Protein AF-A0A1Y4RP62-F1 (afdb_monomer_lite)

Sequence (79 aa):
MASQAGIVGLPRHALYGAAKAGVINITKTLANEWGRYHINVNAVSPTVVLTPLAVKCWGGERGQEFLKSVPAAFLEEIL

Structure (mmCIF, N/CA/C/O backbone):
data_AF-A0A1Y4RP62-F1
#
_entry.id   AF-A0A1Y4RP62-F1
#
loop_
_atom_site.group_PDB
_atom_site.id
_atom_site.type_symbol
_atom_site.label_atom_id
_atom_site.label_alt_id
_atom_site.label_comp_id
_atom_site.label_asym_id
_atom_site.label_entity_id
_atom_site.label_seq_id
_atom_site.pdbx_PDB_ins_code
_atom_site.Cartn_x
_atom_site.Cartn_y
_atom_site.Cartn_z
_atom_site.occupancy
_atom_site.B_iso_or_equiv
_atom_site.auth_seq_id
_atom_site.auth_comp_id
_atom_site.auth_asym_id
_atom_site.auth_atom_id
_atom_site.pdbx_PDB_model_num
ATOM 1 N N . MET A 1 1 ? 1.064 5.167 3.620 1.00 86.44 1 MET A N 1
ATOM 2 C CA . MET A 1 1 ? 0.994 5.362 2.151 1.00 86.44 1 MET A CA 1
ATOM 3 C C . MET A 1 1 ? 1.009 4.004 1.453 1.00 86.44 1 MET A C 1
ATOM 5 O O . MET A 1 1 ? 1.945 3.229 1.664 1.00 86.44 1 MET A O 1
ATOM 9 N N . ALA A 1 2 ? -0.037 3.695 0.685 1.00 95.12 2 ALA A N 1
ATOM 10 C CA . ALA A 1 2 ? -0.242 2.406 0.022 1.00 95.12 2 ALA A CA 1
ATOM 11 C C . ALA A 1 2 ? 0.336 2.426 -1.413 1.00 95.12 2 ALA A C 1
ATOM 13 O O . ALA A 1 2 ? 1.365 3.066 -1.639 1.00 95.12 2 ALA A O 1
ATOM 14 N N . SER A 1 3 ? -0.239 1.658 -2.341 1.00 94.00 3 SER A N 1
ATOM 15 C CA . SER A 1 3 ? 0.125 1.615 -3.764 1.00 94.00 3 SER A CA 1
ATOM 16 C C . SER A 1 3 ? -0.971 0.904 -4.553 1.00 94.00 3 SER A C 1
ATOM 18 O O . SER A 1 3 ? -1.624 0.002 -4.026 1.00 94.00 3 SER A O 1
ATOM 20 N N . GLN A 1 4 ? -1.121 1.251 -5.829 1.00 92.00 4 GLN A N 1
ATOM 21 C CA . GLN A 1 4 ? -1.963 0.518 -6.772 1.00 92.00 4 GLN A CA 1
ATOM 22 C C . GLN A 1 4 ? -1.566 -0.973 -6.876 1.00 92.00 4 GLN A C 1
ATOM 24 O O . GLN A 1 4 ? -2.440 -1.836 -6.973 1.00 92.00 4 GLN A O 1
ATOM 29 N N . ALA A 1 5 ? -0.278 -1.292 -6.682 1.00 91.50 5 ALA A N 1
ATOM 30 C CA . ALA A 1 5 ? 0.246 -2.661 -6.617 1.00 91.50 5 ALA A CA 1
ATOM 31 C C . ALA A 1 5 ? -0.266 -3.483 -5.413 1.00 91.50 5 ALA A C 1
ATOM 33 O O . ALA A 1 5 ? -0.059 -4.692 -5.359 1.00 91.50 5 ALA A O 1
ATOM 34 N N . GLY A 1 6 ? -0.879 -2.832 -4.416 1.00 93.75 6 GLY A N 1
ATOM 35 C CA . GLY A 1 6 ? -1.551 -3.497 -3.294 1.00 93.75 6 GLY A CA 1
ATOM 36 C C . GLY A 1 6 ? -3.017 -3.845 -3.574 1.00 93.75 6 GLY A C 1
ATOM 37 O O . GLY A 1 6 ? -3.655 -4.468 -2.731 1.00 93.75 6 GLY A O 1
ATOM 38 N N . ILE A 1 7 ? -3.557 -3.419 -4.722 1.00 93.69 7 ILE A N 1
ATOM 39 C CA . ILE A 1 7 ? -4.952 -3.640 -5.138 1.00 93.69 7 ILE A CA 1
ATOM 40 C C . ILE A 1 7 ? -5.000 -4.596 -6.331 1.00 93.69 7 ILE A C 1
ATOM 42 O O . ILE A 1 7 ? -5.807 -5.522 -6.333 1.00 93.69 7 ILE A O 1
ATOM 46 N N . VAL A 1 8 ? -4.126 -4.402 -7.323 1.00 89.19 8 VAL A N 1
ATOM 47 C CA . VAL A 1 8 ? -3.992 -5.312 -8.469 1.00 89.19 8 VAL A CA 1
ATOM 48 C C . VAL A 1 8 ? -2.609 -5.956 -8.498 1.00 89.19 8 VAL A C 1
ATOM 50 O O . VAL A 1 8 ? -1.615 -5.361 -8.079 1.00 89.19 8 VAL A O 1
ATOM 53 N N . GLY A 1 9 ? -2.534 -7.175 -9.029 1.00 88.81 9 GLY A N 1
ATOM 54 C CA . GLY A 1 9 ? -1.271 -7.888 -9.187 1.00 88.81 9 GLY A CA 1
ATOM 55 C C . GLY A 1 9 ? -0.420 -7.297 -10.310 1.00 88.81 9 GLY A C 1
ATOM 56 O O . GLY A 1 9 ? -0.850 -7.260 -11.460 1.00 88.81 9 GLY A O 1
ATOM 57 N N . LEU A 1 10 ? 0.810 -6.892 -9.988 1.00 85.75 10 LEU A N 1
ATOM 58 C CA . LEU A 1 10 ? 1.804 -6.465 -10.973 1.00 85.75 10 LEU A CA 1
ATOM 59 C C . LEU A 1 10 ? 2.941 -7.498 -11.073 1.00 85.75 10 LEU A C 1
ATOM 61 O O . LEU A 1 10 ? 3.494 -7.907 -10.042 1.00 85.75 10 LEU A O 1
ATOM 65 N N . PRO A 1 11 ? 3.360 -7.899 -12.288 1.00 86.69 11 PRO A N 1
ATOM 66 C CA . PRO A 1 11 ? 4.509 -8.781 -12.463 1.00 86.69 11 PRO A CA 1
ATOM 67 C C . PRO A 1 11 ? 5.759 -8.249 -11.748 1.00 86.69 11 PRO A C 1
ATOM 69 O O . PRO A 1 11 ? 6.064 -7.054 -11.807 1.00 86.69 11 PRO A O 1
ATOM 72 N N . ARG A 1 12 ? 6.502 -9.148 -11.087 1.00 89.12 12 ARG A N 1
ATOM 73 C CA . ARG A 1 12 ? 7.714 -8.857 -10.285 1.00 89.12 12 ARG A CA 1
ATOM 74 C C . ARG A 1 12 ? 7.490 -7.997 -9.029 1.00 89.12 12 ARG A C 1
ATOM 76 O O . ARG A 1 12 ? 8.458 -7.487 -8.478 1.00 89.12 12 ARG A O 1
ATOM 83 N N . HIS A 1 13 ? 6.252 -7.859 -8.551 1.00 91.94 13 HIS A N 1
ATOM 84 C CA . HIS A 1 13 ? 5.935 -7.066 -7.356 1.00 91.94 13 HIS A CA 1
ATOM 85 C C . HIS A 1 13 ? 5.287 -7.889 -6.235 1.00 91.94 13 HIS A C 1
ATOM 87 O O . HIS A 1 13 ? 4.612 -7.312 -5.399 1.00 91.94 13 HIS A O 1
ATOM 93 N N . ALA A 1 14 ? 5.483 -9.211 -6.161 1.00 95.81 14 ALA A N 1
ATOM 94 C CA . ALA A 1 14 ? 4.791 -10.054 -5.173 1.00 95.81 14 ALA A CA 1
ATOM 95 C C . ALA A 1 14 ? 4.978 -9.571 -3.718 1.00 95.81 14 ALA A C 1
ATOM 97 O O . ALA A 1 14 ? 4.001 -9.290 -3.028 1.00 95.81 14 ALA A O 1
ATOM 98 N N . LEU A 1 15 ? 6.229 -9.395 -3.274 1.00 97.62 15 LEU A N 1
ATOM 99 C CA . LEU A 1 15 ? 6.529 -8.932 -1.912 1.00 97.62 15 LEU A CA 1
ATOM 100 C C . LEU A 1 15 ? 6.112 -7.472 -1.691 1.00 97.62 15 LEU A C 1
ATOM 102 O O . LEU A 1 15 ? 5.527 -7.140 -0.663 1.00 97.62 15 LEU A O 1
ATOM 106 N N . TYR A 1 16 ? 6.382 -6.603 -2.669 1.00 95.19 16 TYR A N 1
ATOM 107 C CA . TYR A 1 16 ? 6.010 -5.189 -2.595 1.00 95.19 16 TYR A CA 1
ATOM 108 C C . TYR A 1 16 ? 4.486 -5.007 -2.529 1.00 95.19 16 TYR A C 1
ATOM 110 O O . TYR A 1 16 ? 3.981 -4.277 -1.680 1.00 95.19 16 TYR A O 1
ATOM 118 N N . GLY A 1 17 ? 3.752 -5.709 -3.389 1.00 96.56 17 GLY A N 1
ATOM 119 C CA . GLY A 1 17 ? 2.297 -5.716 -3.448 1.00 96.56 17 GLY A CA 1
ATOM 120 C C . GLY A 1 17 ? 1.683 -6.265 -2.168 1.00 96.56 17 GLY A C 1
ATOM 121 O O . GLY A 1 17 ? 0.820 -5.607 -1.597 1.00 96.56 17 GLY A O 1
ATOM 122 N N . ALA A 1 18 ? 2.196 -7.383 -1.640 1.00 97.88 18 ALA A N 1
ATOM 123 C CA . ALA A 1 18 ? 1.763 -7.919 -0.347 1.00 97.88 18 ALA A CA 1
ATOM 124 C C . ALA A 1 18 ? 1.959 -6.902 0.791 1.00 97.88 18 ALA A C 1
ATOM 126 O O . ALA A 1 18 ? 1.033 -6.638 1.558 1.00 97.88 18 ALA A O 1
ATOM 127 N N . ALA A 1 19 ? 3.128 -6.257 0.860 1.00 98.12 19 ALA A N 1
ATOM 128 C CA . ALA A 1 19 ? 3.394 -5.226 1.859 1.00 98.12 19 ALA A CA 1
ATOM 129 C C . ALA A 1 19 ? 2.430 -4.032 1.728 1.00 98.12 19 ALA A C 1
ATOM 131 O O . ALA A 1 19 ? 1.904 -3.534 2.726 1.00 98.12 19 ALA A O 1
ATOM 132 N N . LYS A 1 20 ? 2.148 -3.578 0.499 1.00 97.62 20 LYS A N 1
ATOM 133 C CA . LYS A 1 20 ? 1.231 -2.454 0.247 1.00 97.62 20 LYS A CA 1
ATOM 134 C C . LYS A 1 20 ? -0.240 -2.815 0.465 1.00 97.62 20 LYS A C 1
ATOM 136 O O . LYS A 1 20 ? -0.983 -1.965 0.953 1.00 97.62 20 LYS A O 1
ATOM 141 N N . ALA A 1 21 ? -0.641 -4.057 0.208 1.00 98.00 21 ALA A N 1
ATOM 142 C CA . ALA A 1 21 ? -1.944 -4.589 0.602 1.00 98.00 21 ALA A CA 1
ATOM 143 C C . ALA A 1 21 ? -2.090 -4.632 2.134 1.00 98.00 21 ALA A C 1
ATOM 145 O O . ALA A 1 21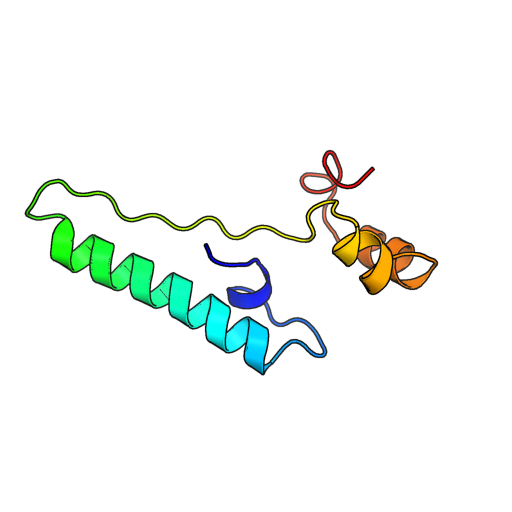 ? -3.141 -4.274 2.666 1.00 98.00 21 ALA A O 1
ATOM 146 N N . GLY A 1 22 ? -1.013 -4.969 2.852 1.00 98.31 22 GLY A N 1
ATOM 147 C CA . GLY A 1 22 ? -0.952 -4.886 4.313 1.00 98.31 22 GLY A CA 1
ATOM 148 C C . GLY A 1 22 ? -1.239 -3.476 4.834 1.00 98.31 22 GLY A C 1
ATOM 149 O O . GLY A 1 22 ? -2.056 -3.314 5.734 1.00 98.31 22 GLY A O 1
ATOM 150 N N . VAL A 1 23 ? -0.663 -2.439 4.212 1.00 98.31 23 VAL A N 1
ATOM 151 C CA . VAL A 1 23 ? -0.961 -1.036 4.566 1.00 98.31 23 VAL A CA 1
ATOM 152 C C . VAL A 1 23 ? -2.446 -0.710 4.376 1.00 98.31 23 VAL A C 1
ATOM 154 O O . VAL A 1 23 ? -3.035 -0.071 5.241 1.00 98.31 23 VAL A O 1
ATOM 157 N N . ILE A 1 24 ? -3.067 -1.172 3.283 1.00 98.50 24 ILE A N 1
ATOM 158 C CA . ILE A 1 24 ? -4.506 -0.973 3.036 1.00 98.50 24 ILE A CA 1
ATOM 159 C C . ILE A 1 24 ? -5.342 -1.644 4.130 1.00 98.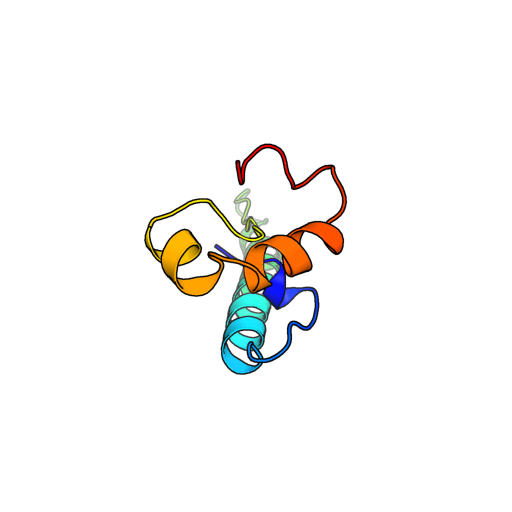50 24 ILE A C 1
ATOM 161 O O . ILE A 1 24 ? -6.309 -1.056 4.615 1.00 98.50 24 ILE A O 1
ATOM 165 N N . ASN A 1 25 ? -4.981 -2.866 4.525 1.00 98.44 25 ASN A N 1
ATOM 166 C CA . ASN A 1 25 ? -5.675 -3.579 5.593 1.00 98.44 25 ASN A CA 1
ATOM 167 C C . ASN A 1 25 ? -5.531 -2.846 6.938 1.00 98.44 25 ASN A C 1
ATOM 169 O O . ASN A 1 25 ? -6.542 -2.552 7.567 1.00 98.44 25 ASN A O 1
ATOM 173 N N . ILE A 1 26 ? -4.311 -2.443 7.310 1.00 98.56 26 ILE A N 1
ATOM 174 C CA . ILE A 1 26 ? -4.044 -1.664 8.528 1.00 98.56 26 ILE A CA 1
ATOM 175 C C . ILE A 1 26 ? -4.886 -0.385 8.553 1.00 98.56 26 ILE A C 1
ATOM 177 O O . ILE A 1 26 ? -5.512 -0.089 9.565 1.00 98.56 26 ILE A O 1
ATOM 181 N N . THR A 1 27 ? -4.960 0.356 7.443 1.00 98.62 27 THR A N 1
ATOM 182 C CA . THR A 1 27 ? -5.796 1.562 7.345 1.00 98.62 27 THR A CA 1
ATOM 183 C C . THR A 1 27 ? -7.263 1.271 7.656 1.00 98.62 27 THR A C 1
ATOM 185 O O . THR A 1 27 ? -7.866 2.014 8.424 1.00 98.62 27 THR A O 1
ATOM 188 N N . LYS A 1 28 ? -7.833 0.190 7.107 1.00 98.50 28 LYS A N 1
ATOM 189 C CA . LYS A 1 28 ? -9.229 -0.203 7.371 1.00 98.50 28 LYS A CA 1
ATOM 190 C C . LYS A 1 28 ? -9.444 -0.595 8.832 1.00 98.50 28 LYS A C 1
ATOM 192 O O . LYS A 1 28 ? -10.421 -0.163 9.437 1.00 98.50 28 LYS A O 1
ATOM 197 N N . THR A 1 29 ? -8.526 -1.378 9.393 1.00 98.75 29 THR A N 1
ATOM 198 C CA . THR A 1 29 ? -8.587 -1.825 10.789 1.00 98.75 29 THR A CA 1
ATOM 199 C C . THR A 1 29 ? -8.529 -0.637 11.746 1.00 98.75 29 THR A C 1
ATOM 201 O O . THR A 1 29 ? -9.417 -0.483 12.580 1.00 98.75 29 THR A O 1
ATOM 204 N N . LEU A 1 30 ? -7.568 0.271 11.561 1.00 98.75 30 LEU A N 1
ATOM 205 C CA . LEU A 1 30 ? -7.437 1.464 12.399 1.00 98.75 30 LEU A CA 1
ATOM 206 C C . LEU A 1 30 ? -8.607 2.437 12.227 1.00 98.75 30 LEU A C 1
ATOM 208 O O . LEU A 1 30 ? -9.056 3.015 13.209 1.00 98.75 30 LEU A O 1
ATOM 212 N N . ALA A 1 31 ? -9.137 2.606 11.011 1.00 98.69 31 ALA A N 1
ATOM 213 C CA . ALA A 1 31 ? -10.335 3.420 10.800 1.00 98.69 31 ALA A CA 1
ATOM 214 C C . ALA A 1 31 ? -11.532 2.881 11.606 1.00 98.69 31 ALA A C 1
ATOM 216 O O . ALA A 1 31 ? -12.267 3.658 12.214 1.00 98.69 31 ALA A O 1
ATOM 217 N N . ASN A 1 32 ? -11.698 1.556 11.656 1.00 98.56 32 ASN A N 1
ATOM 218 C CA . ASN A 1 32 ? -12.746 0.911 12.444 1.00 98.56 32 ASN A CA 1
ATOM 219 C C . ASN A 1 32 ? -12.515 1.060 13.959 1.00 98.56 32 ASN A C 1
ATOM 221 O O . ASN A 1 32 ? -13.437 1.390 14.700 1.00 98.56 32 ASN A O 1
ATOM 225 N N . GLU A 1 33 ? -11.284 0.853 14.428 1.00 98.69 33 GLU A N 1
ATOM 226 C CA . GLU A 1 33 ? -10.941 0.953 15.852 1.00 98.69 33 GLU A CA 1
ATOM 227 C C . GLU A 1 33 ? -11.024 2.388 16.379 1.00 98.69 33 GLU A C 1
ATOM 229 O O . GLU A 1 33 ? -11.479 2.622 17.501 1.00 98.69 33 GLU A O 1
ATOM 234 N N . TRP A 1 34 ? -10.570 3.358 15.583 1.00 98.75 34 TRP A N 1
ATOM 235 C CA . TRP A 1 34 ? -10.403 4.738 16.031 1.00 98.75 34 TRP A CA 1
ATOM 236 C C . TRP A 1 34 ? -11.574 5.651 15.671 1.00 98.75 34 TRP A C 1
ATOM 238 O O . TRP A 1 34 ? -11.660 6.765 16.194 1.00 98.75 34 TRP A O 1
ATOM 248 N N . GLY A 1 35 ? -12.528 5.175 14.865 1.00 98.75 35 GLY A N 1
ATOM 249 C CA . GLY A 1 35 ? -13.731 5.927 14.505 1.00 98.75 35 GLY A CA 1
ATOM 250 C C . GLY A 1 35 ? -14.540 6.396 15.721 1.00 98.75 35 GLY A C 1
ATOM 251 O O . GLY A 1 35 ? -15.060 7.511 15.721 1.00 98.75 35 GLY A O 1
ATOM 252 N N . ARG A 1 36 ? -14.557 5.617 16.814 1.00 98.38 36 ARG A N 1
ATOM 253 C CA . ARG A 1 36 ? -15.195 5.998 18.094 1.00 98.38 36 ARG A CA 1
ATOM 254 C C . ARG A 1 36 ? -14.587 7.237 18.761 1.00 98.38 36 ARG A C 1
ATOM 256 O O . ARG A 1 36 ? -15.211 7.816 19.643 1.00 98.38 36 ARG A O 1
ATOM 263 N N . TYR A 1 37 ? -13.366 7.605 18.381 1.00 98.62 37 TYR A N 1
ATOM 264 C CA . TYR A 1 37 ? -12.665 8.797 18.860 1.00 98.62 37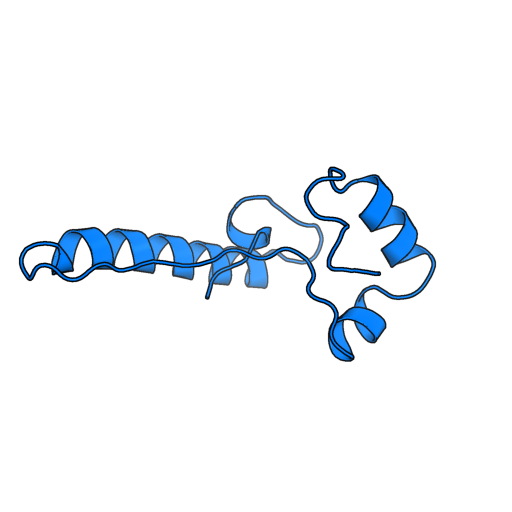 TYR A CA 1
ATOM 265 C C . TYR A 1 37 ? -12.759 9.955 17.859 1.00 98.62 37 TYR A C 1
ATOM 267 O O . TYR A 1 37 ? -12.045 10.941 18.006 1.00 98.62 37 TYR A O 1
ATOM 275 N N . HIS A 1 38 ? -13.608 9.836 16.831 1.00 98.19 38 HIS A N 1
ATOM 276 C CA . HIS A 1 38 ? -13.714 10.793 15.728 1.00 98.19 38 HIS A CA 1
ATOM 277 C C . HIS A 1 38 ? -12.392 10.994 14.963 1.00 98.19 38 HIS A C 1
ATOM 279 O O . HIS A 1 38 ? -12.120 12.078 14.447 1.00 98.19 38 HIS A O 1
ATOM 285 N N . ILE A 1 39 ? -11.567 9.943 14.866 1.00 98.62 39 ILE A N 1
ATOM 286 C CA . ILE A 1 39 ? -10.311 9.954 14.106 1.00 98.62 39 ILE A CA 1
ATOM 287 C C . ILE A 1 39 ? -10.523 9.252 12.764 1.00 98.62 39 ILE A C 1
ATOM 289 O O . ILE A 1 39 ? -10.920 8.090 12.711 1.00 98.62 39 ILE A O 1
ATOM 293 N N . ASN A 1 40 ? -10.195 9.949 11.674 1.00 98.44 40 ASN A N 1
ATOM 294 C CA . ASN A 1 40 ? -10.211 9.390 10.325 1.00 98.44 40 ASN A CA 1
ATOM 295 C C . ASN A 1 40 ? -8.836 8.828 9.957 1.00 98.44 40 ASN A C 1
ATOM 297 O O . ASN A 1 40 ? -7.826 9.524 10.075 1.00 98.44 40 ASN A O 1
ATOM 301 N N . VAL A 1 41 ? -8.798 7.601 9.436 1.00 98.50 41 VAL A N 1
ATOM 302 C CA . VAL A 1 41 ? -7.565 6.964 8.953 1.00 98.50 41 VAL A CA 1
ATOM 303 C C . VAL A 1 41 ? -7.718 6.646 7.473 1.00 98.50 41 VAL A C 1
ATOM 305 O O . VAL A 1 41 ? -8.615 5.910 7.076 1.00 98.50 41 VAL A O 1
ATOM 308 N N . ASN A 1 42 ? -6.830 7.205 6.650 1.00 97.81 42 ASN A N 1
ATOM 309 C CA . ASN A 1 42 ? -6.880 7.080 5.195 1.00 97.81 42 ASN A CA 1
ATOM 310 C C . ASN A 1 42 ? -5.514 6.682 4.630 1.00 97.81 42 ASN A C 1
ATOM 312 O O . ASN A 1 42 ? -4.466 7.001 5.196 1.00 97.81 42 ASN A O 1
ATOM 316 N N . ALA A 1 43 ? -5.524 6.027 3.472 1.00 96.88 43 ALA A N 1
ATOM 317 C CA . ALA A 1 43 ? -4.325 5.757 2.695 1.00 96.88 43 ALA A CA 1
ATOM 318 C C . ALA A 1 43 ? -4.571 6.059 1.220 1.00 96.88 43 ALA A C 1
ATOM 320 O O . ALA A 1 43 ? -5.586 5.670 0.654 1.00 96.88 43 ALA A O 1
ATOM 321 N N . VAL A 1 44 ? -3.593 6.714 0.598 1.00 94.81 44 VAL A N 1
ATOM 322 C CA . VAL A 1 44 ? -3.555 6.935 -0.848 1.00 94.81 44 VAL A CA 1
ATOM 323 C C . VAL A 1 44 ? -2.744 5.816 -1.500 1.00 94.81 44 VAL A C 1
ATOM 325 O O . VAL A 1 44 ? -1.700 5.419 -0.962 1.00 94.81 44 VAL A O 1
ATOM 328 N N . SER A 1 45 ? -3.215 5.331 -2.652 1.00 92.81 45 SER A N 1
ATOM 329 C CA . SER A 1 45 ? -2.595 4.271 -3.458 1.00 92.81 45 SER A CA 1
ATOM 330 C C . SER A 1 45 ? -2.190 4.788 -4.842 1.00 92.81 45 SER A C 1
ATOM 332 O O . SER A 1 45 ? -2.928 4.570 -5.801 1.00 92.81 45 SER A O 1
ATOM 334 N N . PRO A 1 46 ? -1.029 5.452 -4.975 1.00 88.62 46 PRO A N 1
ATOM 335 C CA . PRO A 1 46 ? -0.575 5.938 -6.271 1.00 88.62 46 PRO A CA 1
ATOM 336 C C . PRO A 1 46 ? -0.171 4.806 -7.219 1.00 88.62 46 PRO A C 1
ATOM 338 O O . PRO A 1 46 ? 0.205 3.705 -6.786 1.00 88.62 46 PRO A O 1
ATOM 341 N N . THR A 1 47 ? -0.192 5.141 -8.507 1.00 85.31 47 THR A N 1
ATOM 342 C CA . THR A 1 47 ? 0.531 4.456 -9.590 1.00 85.31 47 THR A CA 1
ATOM 343 C C . THR A 1 47 ? 1.995 4.946 -9.591 1.00 85.31 47 THR A C 1
ATOM 345 O O . THR A 1 47 ? 2.531 5.326 -8.547 1.00 85.31 47 THR A O 1
ATOM 348 N N . VAL A 1 48 ? 2.702 4.877 -10.716 1.00 80.88 48 VAL A N 1
ATOM 349 C CA . VAL A 1 48 ? 4.022 5.480 -10.902 1.00 80.88 48 VAL A C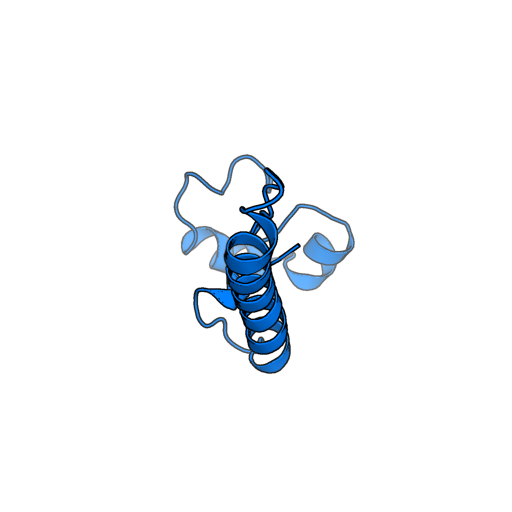A 1
ATOM 350 C C . VAL A 1 48 ? 3.925 6.994 -10.710 1.00 80.88 48 VAL A C 1
ATOM 352 O O . VAL A 1 48 ? 3.073 7.640 -11.306 1.00 80.88 48 VAL A O 1
ATOM 355 N N . VAL A 1 49 ? 4.815 7.541 -9.884 1.00 82.06 49 VAL A N 1
ATOM 356 C CA . VAL A 1 49 ? 4.980 8.985 -9.672 1.00 82.06 49 VAL A CA 1
ATOM 357 C C . VAL A 1 49 ? 6.314 9.401 -10.277 1.00 82.06 49 VAL A C 1
ATOM 359 O O . VAL A 1 49 ? 7.320 8.709 -10.069 1.00 82.06 49 VAL A O 1
ATOM 362 N N . LEU A 1 50 ? 6.337 10.521 -11.003 1.00 81.19 50 LEU A N 1
ATOM 363 C CA . LEU A 1 50 ? 7.549 11.025 -11.639 1.00 81.19 50 LEU A CA 1
ATOM 364 C C . LEU A 1 50 ? 8.594 11.412 -10.583 1.00 81.19 50 LEU A C 1
ATOM 366 O O . LEU A 1 50 ? 8.465 12.379 -9.839 1.00 81.19 50 LEU A O 1
ATOM 370 N N . THR A 1 51 ? 9.650 10.611 -10.508 1.00 84.00 51 THR A N 1
ATOM 371 C CA . THR A 1 51 ? 10.803 10.803 -9.624 1.00 84.00 51 THR A CA 1
ATOM 372 C C . THR A 1 51 ? 12.056 10.308 -10.347 1.00 84.00 51 THR A C 1
ATOM 374 O O . THR A 1 51 ? 11.938 9.462 -11.239 1.00 84.00 51 THR A O 1
ATOM 377 N N . PRO A 1 52 ? 13.274 10.727 -9.956 1.00 88.88 52 PRO A N 1
ATOM 378 C CA . PRO A 1 52 ? 14.501 10.208 -10.569 1.00 88.88 52 PRO A CA 1
ATOM 379 C C . PRO A 1 52 ? 14.607 8.673 -10.526 1.00 88.88 52 PRO A C 1
ATOM 381 O O . PRO A 1 52 ? 15.085 8.046 -11.471 1.00 88.88 52 PRO A O 1
ATOM 384 N N . LEU A 1 53 ? 14.102 8.043 -9.457 1.00 86.31 53 LEU A N 1
ATOM 385 C CA . LEU A 1 53 ? 14.024 6.585 -9.354 1.00 86.31 53 LEU A CA 1
ATOM 386 C C . LEU A 1 53 ? 13.031 5.997 -10.362 1.00 86.31 53 LEU A C 1
ATOM 388 O O . LEU A 1 53 ? 13.341 4.996 -11.005 1.00 86.31 53 LEU A O 1
ATOM 392 N N . ALA A 1 54 ? 11.856 6.610 -10.516 1.00 82.56 54 ALA A N 1
ATOM 393 C CA . ALA A 1 54 ? 10.874 6.160 -11.493 1.00 82.56 54 ALA A CA 1
ATOM 394 C C . ALA A 1 54 ? 11.423 6.256 -12.921 1.00 82.56 54 ALA A C 1
ATOM 396 O O . ALA A 1 54 ? 11.306 5.285 -13.658 1.00 82.56 54 ALA A O 1
ATOM 397 N N . VAL A 1 55 ? 12.119 7.342 -13.275 1.00 83.50 55 VAL A N 1
ATOM 398 C CA . VAL A 1 55 ? 12.793 7.478 -14.580 1.00 83.50 55 VAL A CA 1
ATOM 399 C C . VAL A 1 55 ? 13.834 6.373 -14.781 1.00 83.50 55 VAL A C 1
ATOM 401 O O . VAL A 1 55 ? 13.928 5.795 -15.859 1.00 83.50 55 VAL A O 1
ATOM 404 N N . LYS A 1 56 ? 14.580 6.003 -13.735 1.00 85.50 56 LYS A N 1
ATOM 405 C CA . LYS A 1 56 ? 15.542 4.894 -13.806 1.00 85.50 56 LYS A CA 1
ATOM 406 C C . LYS A 1 56 ? 14.870 3.522 -13.972 1.00 85.50 56 LYS A C 1
ATOM 408 O O . LYS A 1 56 ? 15.379 2.683 -14.707 1.00 85.50 56 LYS A O 1
ATOM 413 N N . CYS A 1 57 ? 13.769 3.260 -13.268 1.00 81.25 57 CYS A N 1
ATOM 414 C CA . CYS A 1 57 ? 13.110 1.945 -13.245 1.00 81.25 57 CYS A CA 1
ATOM 415 C C . CYS A 1 57 ? 12.109 1.726 -14.389 1.00 81.25 57 CYS A C 1
ATOM 417 O O . CYS A 1 57 ? 11.859 0.582 -14.776 1.00 81.25 57 CYS A O 1
ATOM 419 N N . TRP A 1 58 ? 11.526 2.812 -14.887 1.00 77.38 58 TRP A N 1
ATOM 420 C CA . TRP A 1 58 ? 10.436 2.838 -15.859 1.00 77.38 58 TRP A CA 1
ATOM 421 C C . TRP A 1 58 ? 10.753 3.733 -17.061 1.00 77.38 58 TRP A C 1
ATOM 423 O O . TRP A 1 58 ? 9.857 4.040 -17.829 1.00 77.38 58 TRP A O 1
ATOM 433 N N . GLY A 1 59 ? 12.000 4.166 -17.249 1.00 77.62 59 GLY A N 1
ATOM 434 C CA . GLY A 1 59 ? 12.421 4.880 -18.454 1.00 77.62 59 GLY A CA 1
ATOM 435 C C . GLY A 1 59 ? 12.539 3.970 -19.680 1.00 77.62 59 GLY A C 1
ATOM 436 O O . GLY A 1 59 ? 12.584 2.741 -19.575 1.00 77.62 59 GLY A O 1
ATOM 437 N N . GLY A 1 60 ? 12.621 4.589 -20.858 1.00 80.75 60 GLY A N 1
ATOM 438 C CA . GLY A 1 60 ? 12.796 3.891 -22.132 1.00 80.75 60 GLY A CA 1
ATOM 439 C C . GLY A 1 60 ? 11.542 3.160 -22.621 1.00 80.75 60 GLY A C 1
ATOM 440 O O . GLY A 1 60 ? 10.414 3.460 -22.226 1.00 80.75 60 GLY A O 1
ATOM 441 N N . GLU A 1 61 ? 11.747 2.191 -23.509 1.00 81.81 61 GLU A N 1
ATOM 442 C CA . GLU A 1 61 ?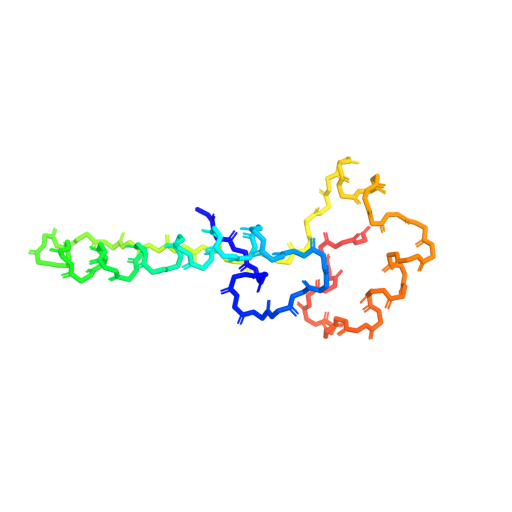 10.679 1.493 -24.238 1.00 81.81 61 GLU A CA 1
ATOM 443 C C . GLU A 1 61 ? 9.704 0.749 -23.311 1.00 81.81 61 GLU A C 1
ATOM 445 O O . GLU A 1 61 ? 8.492 0.787 -23.504 1.00 81.81 61 GLU A O 1
ATOM 450 N N . ARG A 1 62 ? 10.212 0.169 -22.218 1.00 76.19 62 ARG A N 1
ATOM 451 C CA . ARG A 1 62 ? 9.390 -0.530 -21.221 1.00 76.19 62 ARG A CA 1
ATOM 452 C C . ARG A 1 62 ? 8.405 0.392 -20.495 1.00 76.19 62 ARG A C 1
ATOM 454 O O . ARG A 1 62 ? 7.301 -0.035 -20.164 1.00 76.19 62 ARG A O 1
ATOM 461 N N . GLY A 1 63 ? 8.805 1.630 -20.213 1.00 77.56 63 GLY A N 1
ATOM 462 C CA . GLY A 1 63 ? 7.913 2.642 -19.643 1.00 77.56 63 GLY A CA 1
ATOM 463 C C . GLY A 1 63 ? 6.816 3.045 -20.606 1.00 77.56 63 GLY A C 1
ATOM 464 O O . GLY A 1 63 ? 5.644 3.047 -20.249 1.00 77.56 63 GLY A O 1
ATOM 465 N N . GLN A 1 64 ? 7.216 3.323 -21.846 1.00 76.31 64 GLN A N 1
ATOM 466 C CA . GLN A 1 64 ? 6.322 3.671 -22.951 1.00 76.31 64 GLN A CA 1
ATOM 467 C C . GLN A 1 64 ? 5.268 2.583 -23.190 1.00 76.31 64 GLN A C 1
ATOM 469 O O . GLN A 1 64 ? 4.095 2.881 -23.401 1.00 76.31 64 GLN A O 1
ATOM 474 N N . GLU A 1 65 ? 5.663 1.313 -23.119 1.00 79.50 65 GLU A N 1
ATOM 475 C CA . GLU A 1 65 ? 4.746 0.185 -23.259 1.00 79.50 65 GLU A CA 1
ATOM 476 C C . GLU A 1 65 ? 3.797 0.053 -22.061 1.00 79.50 65 GLU A C 1
ATOM 478 O O . GLU A 1 65 ? 2.596 -0.143 -22.245 1.00 79.50 65 GLU A O 1
ATOM 483 N N . PHE A 1 66 ? 4.299 0.249 -20.836 1.00 75.44 66 PHE A N 1
ATOM 484 C CA . PHE A 1 66 ? 3.459 0.271 -19.639 1.00 75.44 66 PHE A CA 1
ATOM 485 C C . PHE A 1 66 ? 2.412 1.394 -19.698 1.00 75.44 66 PHE A C 1
ATOM 487 O O . PHE A 1 66 ? 1.249 1.144 -19.387 1.00 75.44 66 PHE A O 1
ATOM 494 N N . LEU A 1 67 ? 2.777 2.591 -20.173 1.00 73.56 67 LEU A N 1
ATOM 495 C CA . LEU A 1 67 ? 1.855 3.726 -20.312 1.00 73.56 67 LEU A CA 1
ATOM 496 C C . LEU A 1 67 ? 0.662 3.416 -21.226 1.00 73.56 67 LEU A C 1
ATOM 498 O O . LEU A 1 67 ? -0.446 3.846 -20.929 1.00 73.56 67 LEU A O 1
ATOM 502 N N . LYS A 1 68 ? 0.842 2.603 -22.275 1.00 78.94 68 LYS A N 1
ATOM 503 C CA . LYS A 1 68 ? -0.263 2.177 -23.158 1.00 78.94 68 LYS A CA 1
ATOM 504 C C . LYS A 1 68 ? -1.317 1.333 -22.436 1.00 78.94 68 LYS A C 1
ATOM 506 O O . LYS A 1 68 ? -2.457 1.273 -22.882 1.00 78.94 68 LYS A O 1
ATOM 511 N N . SER A 1 69 ? -0.936 0.667 -21.346 1.00 75.12 69 SER A N 1
ATOM 512 C CA . SER A 1 69 ? -1.844 -0.148 -20.529 1.00 75.12 69 SER A CA 1
ATOM 513 C C . SER A 1 69 ? -2.554 0.644 -19.426 1.00 75.12 69 SER A C 1
ATOM 515 O O . SER A 1 69 ? -3.484 0.130 -18.803 1.00 75.12 69 SER A O 1
ATOM 517 N N . VAL A 1 70 ? -2.133 1.888 -19.173 1.00 72.31 70 VAL A N 1
ATOM 518 C CA . VAL A 1 70 ? -2.689 2.744 -18.122 1.00 72.31 70 VAL A CA 1
ATOM 519 C C . VAL A 1 70 ? -3.822 3.603 -18.707 1.00 72.31 70 VAL A C 1
ATOM 521 O O . VAL A 1 70 ? -3.601 4.309 -19.690 1.00 72.31 70 VAL A O 1
ATOM 524 N N . PRO A 1 71 ? -5.038 3.585 -18.125 1.00 69.50 71 PRO A N 1
ATOM 525 C CA . PRO A 1 71 ? -6.130 4.451 -18.567 1.00 69.50 71 PRO A CA 1
ATOM 526 C C . PRO A 1 71 ? -5.758 5.939 -18.486 1.00 69.50 71 PRO A C 1
ATOM 528 O O . PRO A 1 71 ? -5.150 6.374 -17.507 1.00 69.50 71 PRO A O 1
ATOM 531 N N . ALA A 1 72 ? -6.185 6.725 -19.481 1.00 57.00 72 ALA A N 1
ATOM 532 C CA . ALA A 1 72 ? -5.747 8.109 -19.698 1.00 57.00 72 ALA A CA 1
ATOM 533 C C . ALA A 1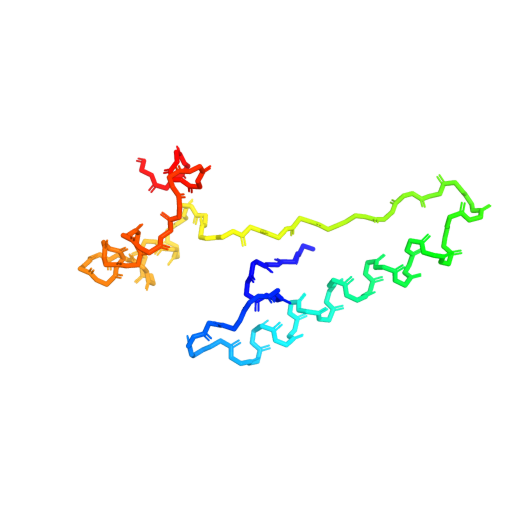 72 ? -5.918 9.059 -18.495 1.00 57.00 72 ALA A C 1
ATOM 535 O O . ALA A 1 72 ? -5.130 9.985 -18.339 1.00 57.00 72 ALA A O 1
ATOM 536 N N . ALA A 1 73 ? -6.872 8.788 -17.599 1.00 54.00 73 ALA A N 1
ATOM 537 C CA . ALA A 1 73 ? -7.096 9.567 -16.378 1.00 54.00 73 ALA A CA 1
ATOM 538 C C . ALA A 1 73 ? -5.913 9.559 -15.380 1.00 54.00 73 ALA A C 1
ATOM 540 O O . ALA A 1 73 ? -5.927 10.327 -14.425 1.00 54.00 73 ALA A O 1
ATOM 541 N N . PHE A 1 74 ? -4.902 8.703 -15.576 1.00 54.66 74 PHE A N 1
ATOM 542 C CA . PHE A 1 74 ? -3.715 8.598 -14.714 1.00 54.66 74 PHE A CA 1
ATOM 543 C C . PHE A 1 74 ? -2.411 9.064 -15.395 1.00 54.66 74 PHE A C 1
ATOM 545 O O . PHE A 1 74 ? -1.335 8.855 -14.837 1.00 54.66 74 PHE A O 1
ATOM 552 N N . LEU A 1 75 ? -2.485 9.643 -16.604 1.00 50.38 75 LEU A N 1
ATOM 553 C CA . LEU A 1 75 ? -1.311 9.996 -17.419 1.00 50.38 75 LEU A CA 1
ATOM 554 C C . LEU A 1 75 ? -0.817 11.443 -17.236 1.00 50.38 75 LEU A C 1
ATOM 556 O O . LEU A 1 75 ? 0.348 11.703 -17.526 1.00 50.38 75 LEU A O 1
ATOM 560 N N . GLU A 1 76 ? -1.648 12.366 -16.740 1.00 43.69 76 GLU A N 1
ATOM 561 C CA . GLU A 1 76 ? -1.320 13.807 -16.690 1.00 43.69 76 GLU A CA 1
ATOM 562 C C . GLU A 1 76 ? -0.202 14.189 -15.694 1.00 43.69 76 GLU A C 1
ATOM 564 O O . GLU A 1 76 ? 0.285 15.310 -15.740 1.00 43.69 76 GLU A O 1
ATOM 569 N N . GLU A 1 77 ? 0.261 13.271 -14.837 1.00 42.31 77 GLU A N 1
ATOM 570 C CA . GLU A 1 77 ? 1.328 13.533 -13.846 1.00 42.31 77 GLU A CA 1
ATOM 571 C C . GLU A 1 77 ? 2.657 12.797 -14.134 1.00 42.31 77 GLU A C 1
ATOM 573 O O . GLU A 1 77 ? 3.578 12.826 -13.312 1.00 42.31 77 GLU A O 1
ATOM 578 N N . ILE A 1 78 ? 2.768 12.088 -15.266 1.00 42.56 78 ILE A N 1
ATOM 579 C CA . ILE A 1 78 ? 3.944 11.251 -15.594 1.00 42.56 78 ILE A CA 1
ATOM 580 C C . ILE A 1 78 ? 4.796 11.840 -16.740 1.00 42.56 78 ILE A C 1
ATOM 582 O O . ILE A 1 78 ? 5.946 11.421 -16.910 1.00 42.56 78 ILE A O 1
ATOM 586 N N . LEU A 1 79 ? 4.280 12.827 -17.481 1.00 42.12 79 LEU A N 1
ATOM 587 C CA . LEU A 1 79 ? 4.981 13.569 -18.542 1.00 42.12 79 LEU A CA 1
ATOM 588 C C . LEU A 1 79 ? 5.192 15.030 -18.137 1.00 42.12 79 LEU A C 1
ATOM 590 O O . LEU A 1 79 ? 6.259 15.569 -18.509 1.00 42.12 79 LEU A O 1
#

Secondary structure (DSSP, 8-state):
---GGGTS--TT-HHHHHHHHHHHHHHHHHHHHHGGGT-------------HHHHHHH-SHHHHHHHHHS-GGG-TTT-

Radius of gyration: 15.3 Å; chains: 1; bounding box: 31×24×43 Å

pLDDT: mean 85.78, std 15.12, range [42.12, 98.75]

Foldseek 3Di:
DAAPLLVDPDPPCPVVNVVRVVVVVVQVVCCVVCVVVVDHGDDDHAYDADDPVSCVVQNDPNVVVVVVVDPPVRCPRHD